Protein AF-A0AAV1VE12-F1 (afdb_monomer)

Mean predicted aligned error: 6.53 Å

Foldseek 3Di:
DDDDDDDDDDPDDDPDPLVVLLVVQVVVVVVVVVVCVVCVVVVHHDDPPDDDDGPRPSSVD

Solvent-accessible surface area (backbone atoms only — not comparable to full-atom values): 4145 Å² total; per-residue (Å²): 135,92,80,90,84,85,87,77,84,72,97,69,85,63,100,40,71,62,58,44,52,30,51,52,51,51,55,50,52,54,49,53,52,52,48,45,54,52,31,52,74,75,72,39,85,68,70,81,85,74,85,82,88,71,88,58,62,87,50,62,128

Organism: NCBI:txid2874970

Structure (mmCIF, N/CA/C/O backbone):
data_AF-A0AAV1VE12-F1
#
_entry.id   AF-A0AAV1VE12-F1
#
loop_
_atom_site.group_PDB
_atom_site.id
_atom_site.type_symbol
_atom_site.label_atom_id
_atom_site.label_alt_id
_atom_site.label_comp_id
_atom_site.label_asym_id
_atom_site.label_entity_id
_atom_site.label_seq_id
_atom_site.pdbx_PDB_ins_code
_atom_site.Cartn_x
_atom_site.Cartn_y
_atom_site.Cartn_z
_atom_site.occupancy
_atom_site.B_iso_or_equiv
_atom_site.auth_seq_id
_atom_site.auth_comp_id
_atom_site.auth_asym_id
_atom_site.auth_atom_id
_atom_site.pdbx_PDB_model_num
ATOM 1 N N . MET A 1 1 ? -18.262 -8.267 4.176 1.00 58.22 1 MET A N 1
ATOM 2 C CA . MET A 1 1 ? -16.884 -7.980 3.723 1.00 58.22 1 MET A CA 1
ATOM 3 C C . MET A 1 1 ? -16.933 -6.668 2.955 1.00 58.22 1 MET A C 1
ATOM 5 O O . MET A 1 1 ? -17.605 -6.631 1.934 1.00 58.22 1 MET A O 1
ATOM 9 N N . VAL A 1 2 ? -16.344 -5.585 3.467 1.00 60.50 2 VAL A N 1
ATOM 10 C CA . VAL A 1 2 ? -16.273 -4.311 2.728 1.00 60.50 2 VAL A CA 1
ATOM 11 C C . VAL A 1 2 ? -15.012 -4.356 1.874 1.00 60.50 2 VAL A C 1
ATOM 13 O O . VAL A 1 2 ? -13.925 -4.533 2.417 1.00 60.50 2 VAL A O 1
ATOM 16 N N . MET A 1 3 ? -15.164 -4.254 0.554 1.00 59.47 3 MET A N 1
ATOM 17 C CA . MET A 1 3 ? -14.046 -4.172 -0.385 1.00 59.47 3 MET A CA 1
ATOM 18 C C . MET A 1 3 ? -13.983 -2.765 -0.962 1.00 59.47 3 MET A C 1
ATOM 20 O O . MET A 1 3 ? -15.000 -2.212 -1.3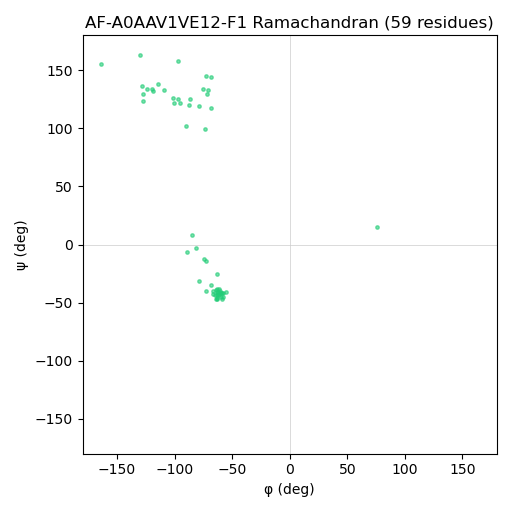76 1.00 59.47 3 MET A O 1
ATOM 24 N N . ILE A 1 4 ? -12.784 -2.194 -0.974 1.00 66.94 4 ILE A N 1
ATOM 25 C CA . ILE A 1 4 ? -12.509 -0.908 -1.606 1.00 66.94 4 ILE A CA 1
ATOM 26 C C . ILE A 1 4 ? -11.936 -1.219 -2.986 1.00 66.94 4 ILE A C 1
ATOM 28 O O . ILE A 1 4 ? -10.962 -1.960 -3.093 1.00 66.94 4 ILE A O 1
ATOM 32 N N . TRP A 1 5 ? -12.551 -0.669 -4.030 1.00 71.69 5 TRP A N 1
ATOM 33 C CA . TRP A 1 5 ? -12.081 -0.792 -5.406 1.00 71.69 5 TRP A CA 1
ATOM 34 C C . TRP A 1 5 ? -11.661 0.57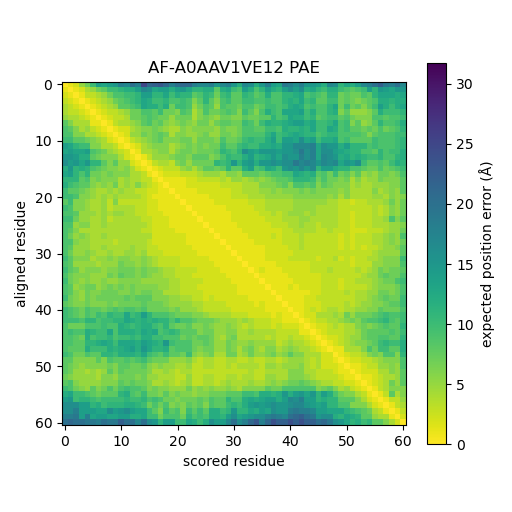7 -5.927 1.00 71.69 5 TRP A C 1
ATOM 36 O O . TRP A 1 5 ? -12.351 1.572 -5.706 1.00 71.69 5 TRP A O 1
ATOM 46 N N . GLY A 1 6 ? -10.543 0.630 -6.641 1.00 74.69 6 GLY A N 1
ATOM 47 C CA . GLY A 1 6 ? -10.072 1.838 -7.300 1.00 74.69 6 GLY A CA 1
ATOM 48 C C . GLY A 1 6 ? -9.011 1.509 -8.340 1.00 74.69 6 GLY A C 1
ATOM 49 O O . GLY A 1 6 ? -8.347 0.479 -8.253 1.00 74.69 6 GLY A O 1
ATOM 50 N N . ALA A 1 7 ? -8.868 2.388 -9.326 1.00 77.56 7 ALA A N 1
ATOM 51 C CA . ALA A 1 7 ? -7.812 2.324 -10.324 1.00 77.56 7 ALA A CA 1
ATOM 52 C C . ALA A 1 7 ? -6.984 3.603 -10.229 1.00 77.56 7 ALA A C 1
ATOM 54 O O . ALA A 1 7 ? -7.533 4.703 -10.150 1.00 77.56 7 ALA A O 1
ATOM 55 N N . TRP A 1 8 ? -5.664 3.459 -10.238 1.00 76.81 8 TRP A N 1
ATOM 56 C CA . TRP A 1 8 ? -4.742 4.585 -10.195 1.00 76.81 8 TRP A CA 1
ATOM 57 C C . TRP A 1 8 ? -3.740 4.461 -11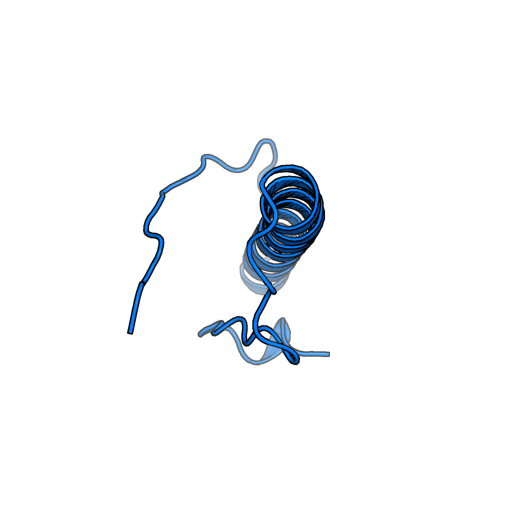.326 1.00 76.81 8 TRP A C 1
ATOM 59 O O . TRP A 1 8 ? -3.208 3.383 -11.587 1.00 76.81 8 TRP A O 1
ATOM 69 N N . LYS A 1 9 ? -3.488 5.586 -11.992 1.00 80.75 9 LYS A N 1
ATOM 70 C CA . LYS A 1 9 ? -2.400 5.696 -12.954 1.00 80.75 9 LYS A CA 1
ATOM 71 C C . LYS A 1 9 ? -1.079 5.693 -12.181 1.00 80.75 9 LYS A C 1
ATOM 73 O O . LYS A 1 9 ? -0.960 6.411 -11.193 1.00 80.75 9 LYS A O 1
ATOM 78 N N . GLN A 1 10 ? -0.115 4.892 -12.622 1.00 75.25 10 GLN A N 1
ATOM 79 C CA . GLN A 1 10 ? 1.250 4.963 -12.104 1.00 75.25 10 GLN A CA 1
ATOM 80 C C . GLN A 1 10 ? 1.944 6.200 -12.693 1.00 75.25 10 GLN A C 1
ATOM 82 O O . GLN A 1 10 ? 1.839 6.458 -13.894 1.00 75.25 10 GLN A O 1
ATOM 87 N N . ASP A 1 11 ? 2.628 6.976 -11.850 1.00 78.25 11 ASP A N 1
ATOM 88 C CA . ASP A 1 11 ? 3.328 8.202 -12.272 1.00 78.25 11 ASP A CA 1
ATOM 89 C C . ASP A 1 11 ? 4.626 7.919 -13.048 1.00 78.25 11 ASP A C 1
ATOM 91 O O . ASP A 1 11 ? 5.180 8.810 -13.691 1.00 78.25 11 ASP A O 1
ATOM 95 N N . GLY A 1 12 ? 5.101 6.672 -13.022 1.00 77.31 12 GLY A N 1
ATOM 96 C CA . GLY A 1 12 ? 6.245 6.193 -13.788 1.00 77.31 12 GLY A CA 1
ATOM 97 C C . GLY A 1 12 ? 5.914 4.910 -14.543 1.00 77.31 12 GLY A C 1
ATOM 98 O O . GLY A 1 12 ? 4.931 4.240 -14.243 1.00 77.31 12 GLY A O 1
ATOM 99 N N . VAL A 1 13 ? 6.750 4.590 -15.528 1.00 75.75 13 VAL A N 1
ATOM 100 C CA . VAL A 1 13 ? 6.709 3.325 -16.270 1.00 75.75 13 VAL A CA 1
ATOM 101 C C . VAL A 1 13 ? 8.035 2.612 -16.043 1.00 75.75 13 VAL A C 1
ATOM 103 O O . VAL A 1 13 ? 9.099 3.231 -16.173 1.00 75.75 13 VAL A O 1
ATOM 106 N N . SER A 1 14 ? 7.994 1.329 -15.703 1.00 76.75 14 SER A N 1
ATOM 107 C CA . SER A 1 14 ? 9.171 0.477 -15.638 1.00 76.75 14 SER A CA 1
ATOM 108 C C . SER A 1 14 ? 9.351 -0.333 -16.918 1.00 76.75 14 SER A C 1
ATOM 110 O O . SER A 1 14 ? 8.427 -0.589 -17.679 1.00 76.75 14 SER A O 1
ATOM 112 N N . LEU A 1 15 ? 10.586 -0.778 -17.151 1.00 80.12 15 LEU A N 1
ATOM 113 C CA . LEU A 1 15 ? 10.896 -1.759 -18.195 1.00 80.12 15 LEU A CA 1
ATOM 114 C C . LEU A 1 15 ? 10.617 -3.202 -17.735 1.00 80.12 15 LEU A C 1
ATOM 116 O O . LEU A 1 15 ? 10.809 -4.138 -18.506 1.00 80.12 15 LEU A O 1
ATOM 120 N N . SER A 1 16 ? 10.205 -3.393 -16.477 1.00 80.44 16 SER A N 1
ATOM 121 C CA . SER A 1 16 ? 9.891 -4.694 -15.887 1.00 80.44 16 SER A CA 1
ATOM 122 C C . SER A 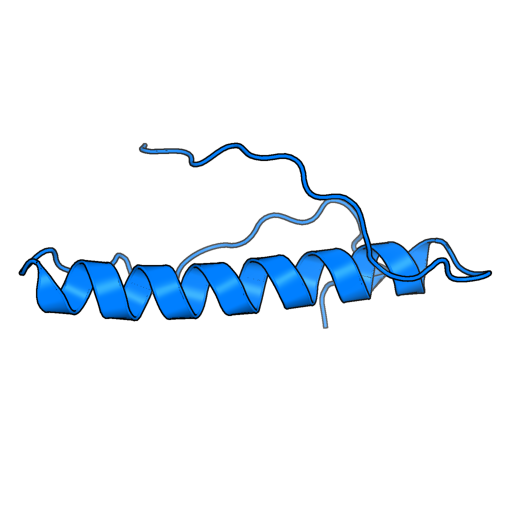1 16 ? 8.505 -4.663 -15.256 1.00 80.44 16 SER A C 1
ATOM 124 O O . SER A 1 16 ? 8.255 -3.884 -14.336 1.00 80.44 16 SER A O 1
ATOM 126 N N . THR A 1 17 ? 7.646 -5.579 -15.701 1.00 80.75 17 THR A N 1
ATOM 127 C CA . THR A 1 17 ? 6.297 -5.785 -15.158 1.00 80.75 17 THR A CA 1
ATOM 128 C C . THR A 1 17 ? 6.322 -6.033 -13.650 1.00 80.75 17 THR A C 1
ATOM 130 O O . THR A 1 17 ? 5.555 -5.422 -12.913 1.00 80.75 17 THR A O 1
ATOM 133 N N . THR A 1 18 ? 7.289 -6.818 -13.163 1.00 83.06 18 THR A N 1
ATOM 134 C CA . THR A 1 18 ? 7.478 -7.082 -11.730 1.00 83.06 18 THR A CA 1
ATOM 135 C C . THR A 1 18 ? 7.694 -5.805 -10.926 1.00 83.06 18 THR A C 1
ATOM 137 O O . THR A 1 18 ? 7.148 -5.650 -9.834 1.00 83.06 18 THR A O 1
ATOM 140 N N . LYS A 1 19 ? 8.487 -4.872 -11.459 1.00 81.31 19 LYS A N 1
ATOM 141 C CA . LYS A 1 19 ? 8.788 -3.618 -10.770 1.00 81.31 19 LYS A CA 1
ATOM 142 C C . LYS A 1 19 ? 7.585 -2.675 -10.763 1.00 81.31 19 LYS A C 1
ATOM 144 O O . LYS A 1 19 ? 7.334 -2.062 -9.729 1.00 81.31 19 LYS A O 1
ATOM 149 N N . ASP A 1 20 ? 6.835 -2.588 -11.860 1.00 84.69 20 ASP A N 1
ATOM 150 C CA . ASP A 1 20 ? 5.600 -1.789 -11.915 1.00 84.69 20 ASP A CA 1
ATOM 151 C C . ASP A 1 20 ? 4.537 -2.318 -10.941 1.00 84.69 20 ASP A C 1
ATOM 153 O O . ASP A 1 20 ? 3.920 -1.554 -10.199 1.00 84.69 20 ASP A O 1
ATOM 157 N N . GLU A 1 21 ? 4.355 -3.635 -10.878 1.00 83.31 21 GLU A N 1
ATOM 158 C CA . GLU A 1 21 ? 3.406 -4.275 -9.960 1.00 83.31 21 GLU A CA 1
ATOM 159 C C . GLU A 1 21 ? 3.847 -4.153 -8.492 1.00 83.31 21 GLU A C 1
ATOM 161 O O . GLU A 1 21 ? 3.011 -3.956 -7.604 1.00 83.31 21 GLU A O 1
ATOM 166 N N . PHE A 1 22 ? 5.155 -4.197 -8.219 1.00 84.12 22 PHE A N 1
ATOM 167 C CA . PHE A 1 22 ? 5.695 -3.921 -6.887 1.00 84.12 22 PHE A CA 1
ATOM 168 C C . PHE A 1 22 ? 5.432 -2.475 -6.451 1.00 84.12 22 PHE A C 1
ATOM 170 O O . PHE A 1 22 ? 4.941 -2.243 -5.345 1.00 84.12 22 PHE A O 1
ATOM 177 N N . VAL A 1 23 ? 5.699 -1.500 -7.326 1.00 86.44 23 VAL A N 1
ATOM 178 C CA . VAL A 1 23 ? 5.427 -0.080 -7.047 1.00 86.44 23 VAL A CA 1
ATOM 179 C C . VAL A 1 23 ? 3.932 0.148 -6.825 1.00 86.44 23 VAL A C 1
ATOM 181 O O . VAL A 1 23 ? 3.557 0.806 -5.854 1.00 86.44 23 VAL A O 1
ATOM 184 N N . ALA A 1 24 ? 3.068 -0.448 -7.650 1.00 84.88 24 ALA A N 1
ATOM 185 C CA . ALA A 1 24 ? 1.622 -0.386 -7.451 1.00 84.88 24 ALA A CA 1
ATOM 186 C C . ALA A 1 24 ? 1.202 -0.951 -6.085 1.00 84.88 24 ALA A C 1
ATOM 188 O O . ALA A 1 24 ? 0.424 -0.322 -5.366 1.00 84.88 24 ALA A O 1
ATOM 189 N N . SER A 1 25 ? 1.751 -2.103 -5.698 1.00 85.81 25 SER A N 1
ATOM 190 C CA . SER A 1 25 ? 1.463 -2.741 -4.408 1.00 85.81 25 SER A CA 1
ATOM 191 C C . SER A 1 25 ? 1.904 -1.870 -3.228 1.00 85.81 25 SER A C 1
ATOM 193 O O . SER A 1 25 ? 1.161 -1.728 -2.254 1.00 85.81 25 SER A O 1
ATOM 195 N N . LEU A 1 26 ? 3.070 -1.226 -3.335 1.00 86.62 26 LEU A N 1
ATOM 196 C CA . LEU A 1 26 ? 3.593 -0.303 -2.326 1.00 86.62 26 LEU A CA 1
ATOM 197 C C . LEU A 1 26 ? 2.705 0.944 -2.172 1.00 86.62 26 LEU A C 1
ATOM 199 O O . LEU A 1 26 ? 2.391 1.352 -1.052 1.00 86.62 26 LEU A O 1
ATOM 203 N N . GLU A 1 27 ? 2.250 1.520 -3.284 1.00 87.81 27 GLU A N 1
ATOM 204 C CA . GLU A 1 27 ? 1.333 2.665 -3.286 1.00 87.81 27 GLU A CA 1
ATOM 205 C C . GLU A 1 27 ? -0.015 2.323 -2.632 1.00 87.81 27 GLU A C 1
ATOM 207 O O . GLU A 1 27 ? -0.554 3.106 -1.841 1.00 87.81 27 GLU A O 1
ATOM 212 N N . ILE A 1 28 ? -0.557 1.131 -2.900 1.00 86.69 28 ILE A N 1
ATOM 213 C CA . ILE A 1 28 ? -1.773 0.658 -2.228 1.00 86.69 28 ILE A CA 1
ATOM 214 C C . ILE A 1 28 ? -1.521 0.423 -0.735 1.00 86.69 28 ILE A C 1
ATOM 216 O O . ILE A 1 28 ? -2.334 0.856 0.084 1.00 86.69 28 ILE A O 1
ATOM 220 N N . ALA A 1 29 ? -0.396 -0.183 -0.351 1.00 87.19 29 ALA A N 1
ATOM 221 C CA . ALA A 1 29 ? -0.042 -0.374 1.056 1.00 87.19 29 ALA A CA 1
ATOM 222 C C . ALA A 1 29 ? 0.042 0.966 1.813 1.00 87.19 29 ALA A C 1
ATOM 224 O O . ALA A 1 29 ? -0.499 1.093 2.917 1.00 87.19 29 ALA A O 1
ATOM 225 N N . ARG A 1 30 ? 0.625 2.001 1.193 1.00 88.75 30 ARG A N 1
ATOM 226 C CA . ARG A 1 30 ? 0.669 3.362 1.748 1.00 88.75 30 ARG A CA 1
ATOM 227 C C . ARG A 1 30 ? -0.732 3.946 1.956 1.00 88.75 30 ARG A C 1
ATOM 229 O O . ARG A 1 30 ? -0.998 4.548 2.996 1.00 88.75 30 ARG A O 1
ATOM 236 N N . LYS A 1 31 ? -1.648 3.740 1.006 1.00 87.88 31 LYS A N 1
ATOM 237 C CA . LYS A 1 31 ? -3.052 4.175 1.136 1.00 87.88 31 LYS A CA 1
ATOM 238 C C . LYS A 1 31 ? -3.795 3.416 2.229 1.00 87.88 31 LYS A C 1
ATOM 240 O O . LYS A 1 31 ? -4.547 4.034 2.974 1.00 87.88 31 LYS A O 1
ATOM 245 N N . ILE A 1 32 ? -3.570 2.108 2.361 1.00 87.69 32 ILE A N 1
ATOM 246 C CA . ILE A 1 32 ? -4.151 1.290 3.436 1.00 87.69 32 ILE A CA 1
ATOM 247 C C . ILE A 1 32 ? -3.698 1.806 4.808 1.00 87.69 32 ILE A C 1
ATOM 249 O O . ILE A 1 32 ? -4.516 1.895 5.724 1.00 87.69 32 ILE A O 1
ATOM 253 N N . LEU A 1 33 ? -2.432 2.215 4.945 1.00 88.25 33 LEU A N 1
ATOM 254 C CA . LEU A 1 33 ? -1.943 2.837 6.175 1.00 88.25 33 LEU A CA 1
ATOM 255 C C . LEU A 1 33 ? -2.664 4.162 6.472 1.00 88.25 33 LEU A C 1
ATOM 257 O O . LEU A 1 33 ? -3.153 4.349 7.584 1.00 88.25 33 LEU A O 1
ATOM 261 N N . GLY A 1 34 ? -2.821 5.033 5.471 1.00 89.50 34 GLY A N 1
ATOM 262 C CA . GLY A 1 34 ? -3.596 6.270 5.624 1.00 89.50 34 GLY A CA 1
ATOM 263 C C . GLY A 1 34 ? -5.072 6.016 5.967 1.00 89.50 34 GLY A C 1
ATOM 264 O O . GLY A 1 34 ? -5.644 6.692 6.818 1.00 89.50 34 GLY A O 1
ATOM 265 N N . LEU A 1 35 ? -5.690 4.989 5.375 1.00 87.75 35 LEU A N 1
ATOM 266 C CA . LEU A 1 35 ? -7.053 4.566 5.713 1.00 87.75 35 LEU A CA 1
ATOM 267 C C . LEU A 1 35 ? -7.149 4.057 7.153 1.00 87.75 35 LEU A C 1
ATOM 269 O O . LEU A 1 35 ? -8.122 4.362 7.837 1.00 87.75 35 LEU A O 1
ATOM 273 N N . ARG A 1 36 ? -6.147 3.319 7.644 1.00 88.69 36 ARG A N 1
ATOM 274 C CA . ARG A 1 36 ? -6.084 2.883 9.047 1.00 88.69 36 ARG A CA 1
ATOM 275 C C . ARG A 1 36 ? -6.101 4.075 10.003 1.00 88.69 36 ARG A C 1
ATOM 277 O O . ARG A 1 36 ? -6.836 4.056 10.992 1.00 88.69 36 ARG A O 1
ATOM 284 N N . GLU A 1 37 ? -5.286 5.086 9.723 1.00 90.38 37 GLU A N 1
ATOM 285 C CA . GLU A 1 37 ? -5.227 6.319 10.513 1.00 90.38 37 GLU A CA 1
ATOM 286 C C . GLU A 1 37 ? -6.565 7.06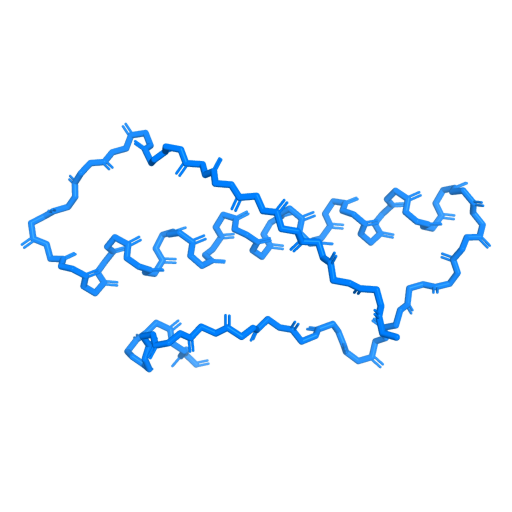3 10.463 1.00 90.38 37 GLU A C 1
ATOM 288 O O . GLU A 1 37 ? -7.117 7.398 11.509 1.00 90.38 37 GLU A O 1
ATOM 293 N N . MET A 1 38 ? -7.147 7.216 9.270 1.00 90.25 38 MET A N 1
ATOM 294 C CA . MET A 1 38 ? -8.453 7.852 9.090 1.00 90.25 38 MET A CA 1
ATOM 295 C C . MET A 1 38 ? -9.566 7.126 9.859 1.00 90.25 38 MET A C 1
ATOM 297 O O . MET A 1 38 ? -10.354 7.776 10.541 1.00 90.25 38 MET A O 1
ATOM 301 N N . LEU A 1 39 ? -9.616 5.790 9.794 1.00 89.56 39 LEU A N 1
ATOM 302 C CA . LEU A 1 39 ? -10.586 4.974 10.535 1.00 89.56 39 LEU A CA 1
ATOM 303 C C . LEU A 1 39 ? -10.454 5.176 12.046 1.00 89.56 39 LEU A C 1
ATOM 305 O O . LEU A 1 39 ? -11.457 5.340 12.738 1.00 89.56 39 LEU A O 1
ATOM 309 N N . THR A 1 40 ? -9.215 5.247 12.533 1.00 88.50 40 THR A N 1
ATOM 310 C CA . THR A 1 40 ? -8.925 5.504 13.948 1.00 88.50 40 THR A CA 1
ATOM 311 C C . THR A 1 40 ? -9.453 6.875 14.375 1.00 88.50 40 THR A C 1
ATOM 313 O O . THR A 1 40 ? -10.076 6.989 15.429 1.00 88.50 40 THR A O 1
ATOM 316 N N . VAL A 1 41 ? -9.272 7.903 13.539 1.00 93.19 41 VAL A N 1
ATOM 317 C CA . VAL A 1 41 ? -9.765 9.268 13.797 1.00 93.19 41 VAL A CA 1
ATOM 318 C C . VAL A 1 41 ? -11.293 9.325 13.878 1.00 93.19 41 VAL A C 1
ATOM 320 O O . VAL A 1 41 ? -11.826 10.028 14.732 1.00 93.19 41 VAL A O 1
ATOM 323 N N . VAL A 1 42 ? -12.012 8.567 13.045 1.00 93.44 42 VAL A N 1
ATOM 324 C CA . VAL A 1 42 ? -13.489 8.520 13.076 1.00 93.44 42 VAL A CA 1
ATOM 325 C C . VAL A 1 42 ? -14.053 7.531 14.108 1.00 93.44 42 VAL A C 1
ATOM 327 O O . VAL A 1 42 ? -15.259 7.290 14.132 1.00 93.44 42 VAL A O 1
ATOM 330 N N . GLY A 1 43 ? -13.206 6.952 14.967 1.00 91.88 43 GLY A N 1
ATOM 331 C CA . GLY A 1 43 ? -13.618 6.033 16.033 1.00 91.88 43 GLY A CA 1
ATOM 332 C C . GLY A 1 43 ? -13.987 4.624 15.557 1.00 91.88 43 GLY A C 1
ATOM 333 O O . GLY A 1 43 ? -14.596 3.864 16.309 1.00 91.88 43 GLY A O 1
ATOM 334 N N . ILE A 1 44 ? -13.626 4.252 14.326 1.00 90.44 44 ILE A N 1
ATOM 335 C CA . ILE A 1 44 ? -13.853 2.912 13.778 1.00 90.44 44 ILE A CA 1
ATOM 336 C C . ILE A 1 44 ? -12.590 2.079 13.986 1.00 90.44 44 ILE A C 1
ATOM 338 O O . ILE A 1 44 ? -11.520 2.418 13.485 1.00 90.44 44 ILE A O 1
ATOM 342 N N . ALA A 1 45 ? -12.715 0.954 14.692 1.00 87.38 45 ALA A N 1
ATOM 343 C CA . ALA A 1 45 ? -11.599 0.041 14.905 1.00 87.38 45 ALA A CA 1
ATOM 344 C C . ALA A 1 45 ?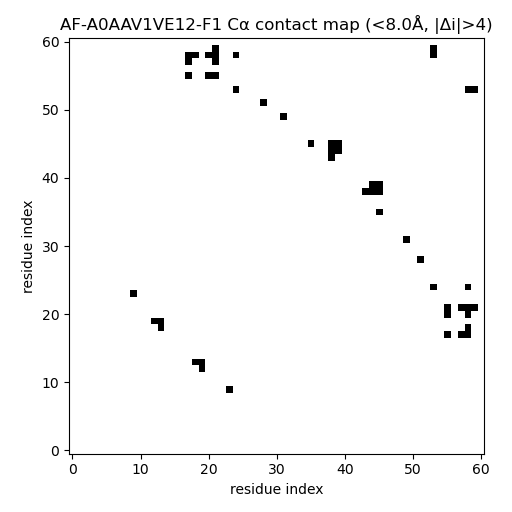 -11.191 -0.645 13.581 1.00 87.38 45 ALA A C 1
ATOM 346 O O . ALA A 1 45 ? -11.994 -1.387 13.005 1.00 87.38 45 ALA A O 1
ATOM 347 N N . PRO A 1 46 ? -9.959 -0.432 13.082 1.00 82.19 46 PRO A N 1
ATOM 348 C CA . PRO A 1 46 ? -9.480 -1.126 11.895 1.00 82.19 46 PRO A CA 1
ATOM 349 C C . PRO A 1 46 ? -9.281 -2.626 12.161 1.00 82.19 46 PRO A C 1
ATOM 351 O O . PRO A 1 46 ? -8.802 -3.019 13.223 1.00 82.19 46 PRO A O 1
ATOM 354 N N . VAL A 1 47 ? -9.574 -3.470 11.167 1.00 85.00 47 VAL A N 1
ATOM 355 C CA . VAL A 1 47 ? -9.253 -4.908 11.220 1.00 85.00 47 VAL A CA 1
ATOM 356 C C . VAL A 1 47 ? -7.742 -5.093 11.080 1.00 85.00 47 VAL A C 1
ATOM 358 O O . VAL A 1 47 ? -7.140 -4.557 10.152 1.00 85.00 47 VAL A O 1
ATOM 361 N N . ILE A 1 48 ? -7.122 -5.854 11.986 1.00 83.06 48 ILE A N 1
ATOM 362 C CA . ILE A 1 48 ? -5.679 -6.130 11.983 1.00 83.06 48 ILE A CA 1
ATOM 363 C C . ILE A 1 48 ? -5.467 -7.658 12.040 1.00 83.06 48 ILE A C 1
ATOM 365 O O . ILE A 1 48 ? -6.056 -8.299 12.910 1.00 83.06 48 ILE A O 1
ATOM 369 N N . PRO A 1 49 ? -4.640 -8.255 11.153 1.00 83.31 49 PRO A N 1
ATOM 370 C CA . PRO A 1 49 ? -3.924 -7.609 10.050 1.00 83.31 49 PRO A CA 1
ATOM 371 C C . PRO A 1 49 ? -4.858 -7.212 8.894 1.00 83.31 49 PRO A C 1
ATOM 373 O O . PRO A 1 49 ? -5.807 -7.928 8.570 1.00 83.31 49 PRO A O 1
ATOM 376 N N . MET A 1 50 ? -4.558 -6.087 8.236 1.00 83.31 50 MET A N 1
ATOM 377 C CA . MET A 1 50 ? -5.195 -5.721 6.967 1.00 83.31 50 MET A CA 1
ATOM 378 C C . MET A 1 50 ? -4.542 -6.521 5.845 1.00 83.31 50 MET A C 1
ATOM 380 O O . MET A 1 50 ? -3.337 -6.410 5.628 1.00 83.31 50 MET A O 1
ATOM 384 N N . LYS A 1 51 ? -5.324 -7.343 5.145 1.00 83.50 51 LYS A N 1
ATOM 385 C 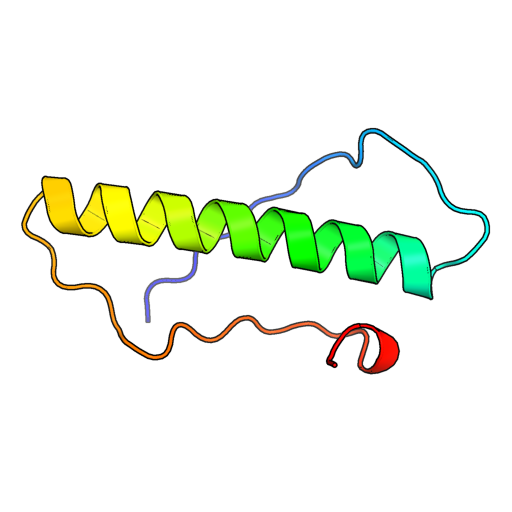CA . LYS A 1 51 ? -4.817 -8.167 4.044 1.00 83.50 51 LYS A CA 1
ATOM 386 C C . LYS A 1 51 ? -4.849 -7.377 2.740 1.00 83.50 51 LYS A C 1
ATOM 388 O O . LYS A 1 51 ? -5.906 -6.894 2.341 1.00 83.50 51 LYS A O 1
ATOM 393 N N . LEU A 1 52 ? -3.700 -7.294 2.077 1.00 83.19 52 LEU A N 1
ATOM 394 C CA . LEU A 1 52 ? -3.580 -6.859 0.691 1.00 83.19 52 LEU A CA 1
ATOM 395 C C . LEU A 1 52 ? -3.421 -8.105 -0.185 1.00 83.19 52 LEU A C 1
ATOM 397 O O . LEU A 1 52 ? -2.558 -8.938 0.078 1.00 83.19 52 LEU A O 1
ATOM 401 N N . HIS A 1 53 ? -4.269 -8.242 -1.200 1.00 83.06 53 HIS A N 1
ATOM 402 C CA . HIS A 1 53 ? -4.176 -9.315 -2.185 1.00 83.06 53 HIS A CA 1
ATOM 403 C C . HIS A 1 53 ? -3.520 -8.760 -3.450 1.00 83.06 53 HIS A C 1
ATOM 405 O O . HIS A 1 53 ? -4.029 -7.801 -4.025 1.00 83.06 53 HIS A O 1
ATOM 411 N N . VAL A 1 54 ? -2.401 -9.359 -3.853 1.00 82.31 54 VAL A N 1
ATOM 412 C CA . VAL A 1 54 ? -1.647 -9.023 -5.068 1.00 82.31 54 VAL A CA 1
ATOM 413 C C . VAL A 1 54 ? -1.528 -10.303 -5.891 1.00 82.31 54 VAL A C 1
ATOM 415 O O . VAL A 1 54 ? -1.261 -11.367 -5.331 1.00 82.31 54 VAL A O 1
ATOM 418 N N . ASP A 1 55 ? -1.781 -10.221 -7.192 1.00 81.12 55 ASP A N 1
ATOM 419 C CA . ASP A 1 55 ? -1.666 -11.344 -8.129 1.00 81.12 55 ASP A CA 1
ATOM 420 C C . ASP A 1 55 ? -0.209 -11.617 -8.534 1.00 81.12 55 ASP A C 1
ATOM 422 O O . ASP A 1 55 ? 0.175 -12.773 -8.721 1.00 81.12 55 ASP A O 1
ATOM 426 N N . ASN A 1 56 ? 0.629 -10.579 -8.584 1.00 77.81 56 ASN A N 1
ATOM 427 C CA . ASN A 1 56 ? 2.062 -10.728 -8.779 1.00 77.81 56 ASN A CA 1
ATOM 428 C C . ASN A 1 56 ? 2.768 -11.257 -7.524 1.00 77.81 56 ASN A C 1
ATOM 430 O O . ASN A 1 56 ? 3.139 -10.505 -6.620 1.00 77.81 56 ASN A O 1
ATOM 434 N N . GLN A 1 57 ? 3.035 -12.560 -7.509 1.00 68.62 57 GLN A N 1
ATOM 435 C CA . GLN A 1 57 ? 3.757 -13.219 -6.422 1.00 68.62 57 GLN A CA 1
ATOM 436 C C . GLN A 1 57 ? 5.196 -12.717 -6.253 1.00 68.62 57 GLN A C 1
ATOM 438 O O . GLN A 1 57 ? 5.714 -12.766 -5.144 1.00 68.62 57 GLN A O 1
ATOM 443 N N . ALA A 1 58 ? 5.830 -12.189 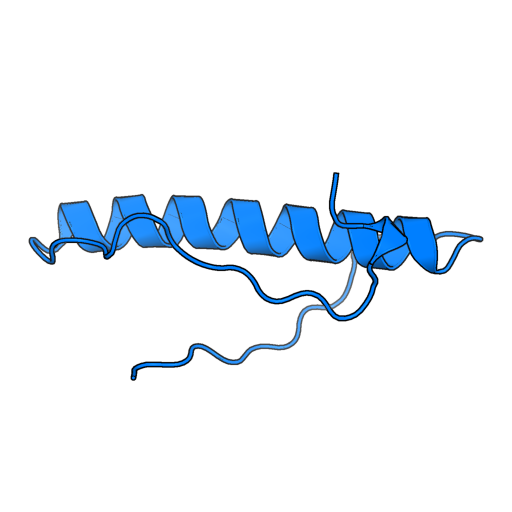-7.305 1.00 68.81 58 ALA A N 1
ATOM 444 C CA . ALA A 1 58 ? 7.170 -11.610 -7.202 1.00 68.81 58 ALA A CA 1
ATOM 445 C C . ALA A 1 58 ? 7.183 -10.249 -6.478 1.00 68.81 58 ALA A C 1
ATOM 447 O O . ALA A 1 58 ? 8.246 -9.783 -6.071 1.00 68.81 58 ALA A O 1
ATOM 448 N N . ALA A 1 59 ? 6.017 -9.618 -6.299 1.00 63.84 59 ALA A N 1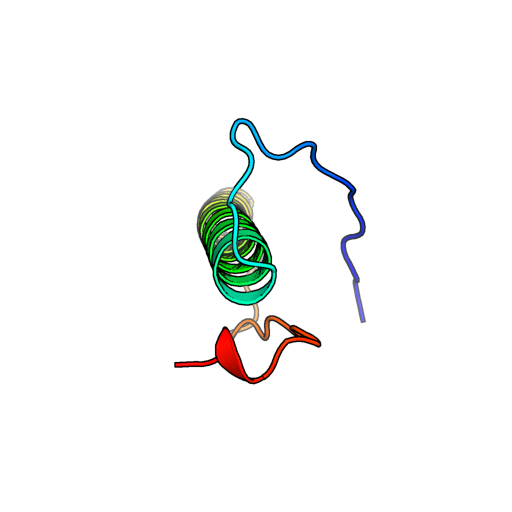
ATOM 449 C CA . ALA A 1 59 ? 5.853 -8.400 -5.507 1.00 63.84 59 ALA A CA 1
ATOM 450 C C . ALA A 1 59 ? 5.549 -8.678 -4.020 1.00 63.84 59 ALA A C 1
ATOM 452 O O . ALA A 1 59 ? 5.510 -7.741 -3.221 1.00 63.84 59 ALA A O 1
ATOM 453 N N . ILE A 1 60 ? 5.336 -9.943 -3.644 1.00 62.06 60 ILE A N 1
ATOM 454 C CA . ILE A 1 60 ? 5.136 -10.379 -2.260 1.00 62.06 60 ILE A CA 1
ATOM 455 C C . ILE A 1 60 ? 6.525 -10.711 -1.691 1.00 62.06 60 ILE A C 1
ATOM 457 O O . ILE A 1 60 ? 7.093 -11.743 -2.038 1.00 62.06 60 ILE A O 1
ATOM 461 N N . ILE A 1 61 ? 7.089 -9.809 -0.877 1.00 50.09 61 ILE A N 1
ATOM 462 C CA . ILE A 1 61 ? 8.354 -10.036 -0.144 1.00 50.09 61 ILE A CA 1
ATOM 463 C C . ILE A 1 61 ? 8.068 -10.786 1.158 1.00 50.09 61 ILE A C 1
ATOM 465 O O . ILE A 1 61 ? 7.104 -10.384 1.851 1.00 50.09 61 ILE A O 1
#

Secondary structure (DSSP, 8-state):
----------SS--SSHHHHHHHHHHHHHHHHHHHHHHHHHTTPPPPSSPPPP-S-GGG--

Nearest PDB structures (foldseek):
  6lo8-assembly1_D  TM=4.986E-01  e=6.312E+00  Saccharomyces cerevisiae S288C

pLDDT: mean 80.79, std 9.33, range [50.09, 93.44]

Radius of gyration: 13.41 Å; Cα contacts (8 Å, |Δi|>4): 26; chains: 1; bounding box: 28×22×34 Å

Sequence (61 aa):
MVMIWGAWKQDGVSLSTTKDEFVASLEIARKILGLREMLTVVGIAPVIPMKLHVDNQAAII